Protein AF-A0A7C5M3U4-F1 (afdb_monomer)

pLDDT: mean 92.93, std 6.06, range [54.59, 97.94]

Foldseek 3Di:
DDWDWDWDFDPCCVVCVPDPPRDDTDTDTDDDLLLLLLVLQVVLQQLQQDDPVRRDQAPSLVSLQSNVVSCPDPSNVVNLDPVSLVVSLVVCVVPVVDPRGDSVLSAAPNGDNAHPPVCLVSNQVNVVVCCV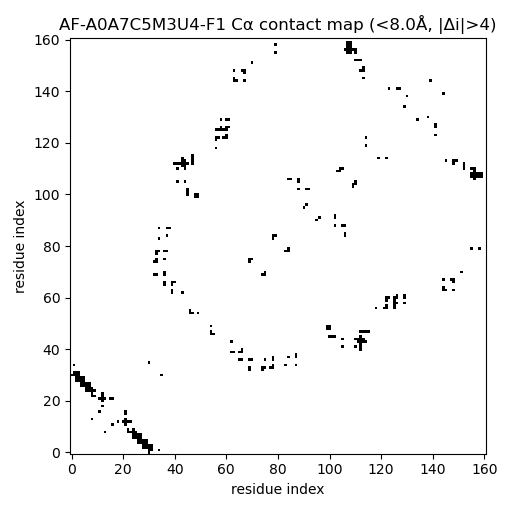PPDDDDDDHSVVSRVSSVVSSNVSNVSDD

Mean predicted aligned error: 4.57 Å

Secondary structure (DSSP, 8-state):
--EEEEEE--HHHHH-TTSTTPPPPEEEEEE-HHHHHHHHHHHHHHHHTS-GGG---TTTTHHHHHHHHHHTSTTHHHHT-HHHHHHHHHHHHHH---TT--GGGGSTT----SPPGGGHHHHHHHHHHHHHHH--S----HHHHHHHHHHHHHHHHTT--

Structure (mmCIF, N/CA/C/O backbone):
data_AF-A0A7C5M3U4-F1
#
_entry.id   AF-A0A7C5M3U4-F1
#
loop_
_atom_site.group_PDB
_atom_site.id
_atom_site.type_symbol
_atom_site.label_atom_id
_atom_site.label_alt_id
_atom_site.label_comp_id
_atom_site.label_asym_id
_atom_site.label_entity_id
_atom_site.label_seq_id
_atom_site.pdbx_PDB_ins_code
_atom_site.Cartn_x
_atom_site.Cartn_y
_atom_site.Cartn_z
_atom_site.occupancy
_atom_site.B_iso_or_equiv
_atom_site.auth_seq_id
_atom_site.auth_comp_id
_atom_site.auth_asym_id
_atom_site.auth_atom_id
_atom_site.pdbx_PDB_model_num
ATOM 1 N N . GLU A 1 1 ? 5.273 15.486 -4.323 1.00 66.06 1 GLU A N 1
ATOM 2 C CA . GLU A 1 1 ? 5.183 14.016 -4.207 1.00 66.06 1 GLU A CA 1
ATOM 3 C C . GLU A 1 1 ? 6.384 13.379 -4.905 1.00 66.06 1 GLU A C 1
ATOM 5 O O . GLU A 1 1 ? 6.731 13.852 -5.988 1.00 66.06 1 GLU A O 1
ATOM 10 N N . PRO A 1 2 ? 7.056 12.380 -4.303 1.00 83.38 2 PRO A N 1
ATOM 11 C CA . PRO A 1 2 ? 8.262 11.771 -4.864 1.00 83.38 2 PRO A CA 1
ATOM 12 C C . PRO A 1 2 ? 7.959 10.909 -6.098 1.00 83.38 2 PRO A C 1
ATOM 14 O O . PRO A 1 2 ? 7.088 10.037 -6.075 1.00 83.38 2 PRO A O 1
ATOM 17 N N . PHE A 1 3 ? 8.725 11.131 -7.165 1.00 91.25 3 PHE A N 1
ATOM 18 C CA . PHE A 1 3 ? 8.673 10.359 -8.403 1.00 91.25 3 PHE A CA 1
ATOM 19 C C . PHE A 1 3 ? 10.085 10.094 -8.931 1.00 91.25 3 PHE A C 1
ATOM 21 O O . PHE A 1 3 ? 11.019 10.854 -8.670 1.00 91.25 3 PHE A O 1
ATOM 28 N N . THR A 1 4 ? 10.224 9.041 -9.730 1.00 93.25 4 THR A N 1
ATOM 29 C CA . THR A 1 4 ? 11.470 8.677 -10.411 1.00 93.25 4 THR A CA 1
ATOM 30 C C . THR A 1 4 ? 11.183 8.512 -11.893 1.00 93.25 4 THR A C 1
ATOM 32 O O . THR A 1 4 ? 10.155 7.950 -12.277 1.00 93.25 4 THR A O 1
ATOM 35 N N . ARG A 1 5 ? 12.082 8.998 -12.755 1.00 94.81 5 ARG A N 1
ATOM 36 C CA . ARG A 1 5 ? 11.949 8.762 -14.195 1.00 94.81 5 ARG A CA 1
ATOM 37 C C . ARG A 1 5 ? 12.288 7.308 -14.501 1.00 94.81 5 ARG A C 1
ATOM 39 O O . ARG A 1 5 ? 13.393 6.862 -14.201 1.00 94.81 5 ARG A O 1
ATOM 46 N N . ARG A 1 6 ? 11.353 6.580 -15.108 1.00 93.81 6 ARG A N 1
ATOM 47 C CA . ARG A 1 6 ? 11.560 5.195 -15.539 1.00 93.81 6 ARG A CA 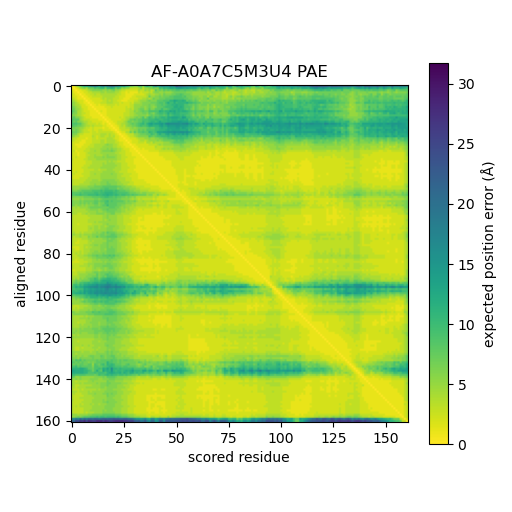1
ATOM 48 C C . ARG A 1 6 ? 11.462 5.104 -17.060 1.00 93.81 6 ARG A C 1
ATOM 50 O O . ARG A 1 6 ? 10.557 5.719 -17.629 1.00 93.81 6 ARG A O 1
ATOM 57 N N . PRO A 1 7 ? 12.387 4.390 -17.723 1.00 93.69 7 PRO A N 1
ATOM 58 C CA . PRO A 1 7 ? 12.239 4.089 -19.136 1.00 93.69 7 PRO A CA 1
ATOM 59 C C . PRO A 1 7 ? 11.046 3.150 -19.322 1.00 93.69 7 PRO A C 1
ATOM 61 O O . PRO A 1 7 ? 10.895 2.185 -18.577 1.00 93.69 7 PRO A O 1
ATOM 64 N N . VAL A 1 8 ? 10.211 3.444 -20.309 1.00 93.25 8 VAL A N 1
ATOM 65 C CA . VAL A 1 8 ? 9.104 2.591 -20.739 1.00 93.25 8 VAL A CA 1
ATOM 66 C C . VAL A 1 8 ? 9.242 2.352 -22.232 1.00 93.25 8 VAL A C 1
ATOM 68 O O . VAL A 1 8 ? 9.651 3.246 -22.976 1.00 93.25 8 VAL A O 1
ATOM 71 N N . ARG A 1 9 ? 8.920 1.131 -22.644 1.00 92.50 9 ARG A N 1
ATOM 72 C CA . ARG A 1 9 ? 8.858 0.680 -24.031 1.00 92.50 9 ARG A CA 1
ATOM 73 C C . ARG A 1 9 ? 7.571 -0.122 -24.212 1.00 92.50 9 ARG A C 1
ATOM 75 O O . ARG A 1 9 ? 7.031 -0.649 -23.239 1.00 92.50 9 ARG A O 1
ATOM 82 N N . SER A 1 10 ? 7.044 -0.182 -25.429 1.00 92.12 10 SER A N 1
ATOM 83 C CA . SER A 1 10 ? 5.942 -1.085 -25.731 1.00 92.12 10 SER A CA 1
ATOM 84 C C .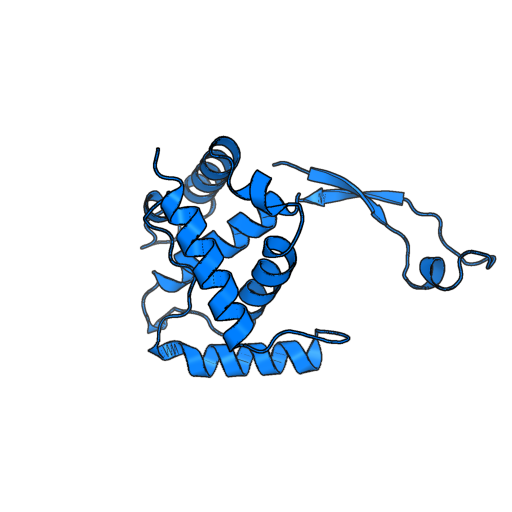 SER A 1 10 ? 6.374 -2.540 -25.544 1.00 92.12 10 SER A C 1
ATOM 86 O O . SER A 1 10 ? 7.526 -2.903 -25.779 1.00 92.12 10 SER A O 1
ATOM 88 N N . TRP A 1 11 ? 5.416 -3.392 -25.185 1.00 89.50 11 TRP A N 1
ATOM 89 C CA . TRP A 1 11 ? 5.660 -4.828 -25.067 1.00 89.50 11 TRP A CA 1
ATOM 90 C C . TRP A 1 11 ? 6.173 -5.439 -26.382 1.00 89.50 11 TRP A C 1
ATOM 92 O O . TRP A 1 11 ? 7.051 -6.295 -26.372 1.00 89.50 11 TRP A O 1
ATOM 102 N N . VAL A 1 12 ? 5.692 -4.942 -27.528 1.00 92.56 12 VAL A N 1
ATOM 103 C CA . VAL A 1 12 ? 6.159 -5.375 -28.854 1.00 92.56 12 VAL A CA 1
ATOM 104 C C . VAL A 1 12 ? 7.639 -5.034 -29.053 1.00 92.56 12 VAL A C 1
ATOM 106 O O . VAL A 1 12 ? 8.402 -5.893 -29.484 1.00 92.56 12 VAL A O 1
ATOM 109 N N . GLY A 1 13 ? 8.069 -3.823 -28.687 1.00 92.12 13 GLY A N 1
ATOM 110 C CA . GLY A 1 13 ? 9.473 -3.407 -28.768 1.00 92.12 13 GLY A CA 1
ATOM 111 C C . GLY A 1 13 ? 10.389 -4.050 -27.717 1.00 92.12 13 GLY A C 1
ATOM 112 O O . GLY A 1 13 ? 11.613 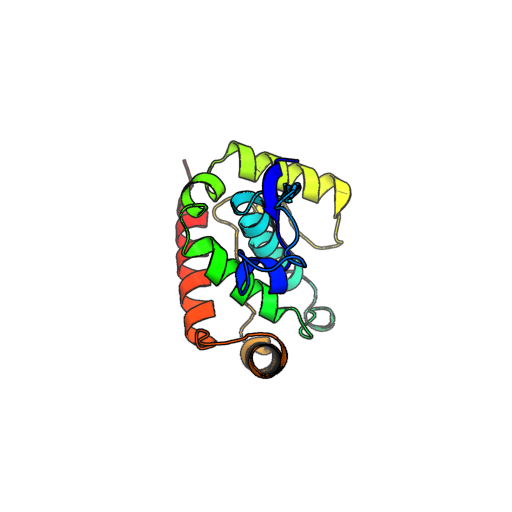-4.020 -27.867 1.00 92.12 13 GLY A O 1
ATOM 113 N N . GLU A 1 14 ? 9.836 -4.609 -26.637 1.00 90.31 14 GLU A N 1
ATOM 114 C CA . GLU A 1 14 ? 10.582 -5.442 -25.681 1.00 90.31 14 GLU A CA 1
ATOM 115 C C . GLU A 1 14 ? 10.811 -6.858 -26.219 1.00 90.31 14 GLU A C 1
ATOM 117 O O . GLU A 1 14 ? 11.914 -7.385 -26.090 1.00 90.31 14 GLU A O 1
ATOM 122 N N . VAL A 1 15 ? 9.791 -7.461 -26.838 1.00 93.69 15 VAL A N 1
ATOM 123 C CA . VAL A 1 15 ? 9.864 -8.828 -27.382 1.00 93.69 15 VAL A CA 1
ATOM 124 C C . VAL A 1 15 ? 10.652 -8.880 -28.695 1.00 93.69 15 VAL A C 1
ATOM 126 O O . VAL A 1 15 ? 11.369 -9.850 -28.936 1.00 93.69 15 VAL A O 1
ATOM 129 N N . PHE A 1 16 ? 10.562 -7.837 -29.526 1.00 93.25 16 PHE A N 1
ATOM 130 C CA . PHE A 1 16 ? 11.194 -7.767 -30.848 1.00 93.25 16 PHE A CA 1
ATOM 131 C C . PHE A 1 16 ? 12.131 -6.553 -30.974 1.00 93.25 16 PHE A C 1
ATOM 133 O O . PHE A 1 16 ? 11.868 -5.657 -31.773 1.00 93.25 16 PHE A O 1
ATOM 140 N N . PRO A 1 17 ? 13.222 -6.480 -30.190 1.00 91.56 17 PRO A N 1
ATOM 141 C CA . PRO A 1 17 ? 14.040 -5.269 -30.087 1.00 91.56 17 PRO A CA 1
ATOM 142 C C . PRO A 1 17 ? 14.811 -4.909 -31.366 1.00 91.56 17 PRO A C 1
ATOM 144 O O . PRO A 1 17 ? 15.162 -3.745 -31.540 1.00 91.56 17 PRO A O 1
ATOM 147 N N . GLU A 1 18 ? 15.062 -5.882 -32.245 1.00 93.38 18 GLU A N 1
ATOM 148 C CA . GLU A 1 18 ? 15.837 -5.710 -33.485 1.00 93.38 18 GLU A CA 1
ATOM 149 C C . GLU A 1 18 ? 14.965 -5.381 -34.709 1.00 93.38 18 GLU A C 1
ATOM 151 O O . GLU A 1 18 ? 15.479 -5.115 -35.795 1.00 93.38 18 GLU A O 1
ATOM 156 N N . GLU A 1 19 ? 13.640 -5.406 -34.560 1.00 93.75 19 GLU A N 1
ATOM 157 C CA . GLU A 1 19 ? 12.726 -5.195 -35.676 1.00 93.75 19 GLU A CA 1
ATOM 158 C C . GLU A 1 19 ? 12.551 -3.711 -36.002 1.00 93.75 19 GLU A C 1
ATOM 160 O O . GLU A 1 19 ? 12.548 -2.841 -35.132 1.00 93.75 19 GLU A O 1
ATOM 165 N N . SER A 1 20 ? 12.324 -3.404 -37.280 1.00 92.00 20 SER A N 1
ATOM 166 C CA . SER A 1 20 ? 12.189 -2.013 -37.750 1.00 92.00 20 SER A CA 1
ATOM 167 C C . SER A 1 20 ? 10.998 -1.252 -37.146 1.00 92.00 20 SER A C 1
ATOM 169 O O . SER A 1 20 ? 10.995 -0.021 -37.146 1.00 92.00 20 SER A O 1
ATOM 171 N N . PHE A 1 21 ? 9.999 -1.969 -36.620 1.00 89.75 21 PHE A N 1
ATOM 172 C CA . PHE A 1 21 ? 8.841 -1.405 -35.922 1.00 89.75 21 PHE A CA 1
ATOM 173 C C . PHE A 1 21 ? 9.047 -1.245 -34.407 1.00 89.75 21 PHE A C 1
ATOM 175 O O . PHE A 1 21 ? 8.143 -0.749 -33.732 1.00 89.75 21 PHE A O 1
ATOM 182 N N . ALA A 1 22 ? 10.186 -1.673 -33.855 1.00 92.19 22 ALA A N 1
ATOM 183 C CA . ALA A 1 22 ? 10.458 -1.578 -32.428 1.00 92.19 22 ALA A CA 1
ATOM 184 C C . ALA A 1 22 ? 10.550 -0.110 -31.990 1.00 92.19 22 ALA A C 1
ATOM 186 O O . ALA A 1 22 ? 11.338 0.685 -32.514 1.00 92.19 22 ALA A O 1
ATOM 187 N N . ASP A 1 23 ? 9.743 0.266 -31.003 1.00 91.00 23 ASP A N 1
ATOM 188 C CA . ASP A 1 23 ? 9.783 1.597 -30.422 1.00 91.00 23 ASP A CA 1
ATOM 189 C C . ASP A 1 23 ? 10.993 1.773 -29.494 1.00 91.00 23 ASP A C 1
ATOM 191 O O . ASP A 1 23 ? 11.484 0.847 -28.843 1.00 91.00 23 ASP A O 1
ATOM 195 N N . LYS A 1 24 ? 11.485 3.012 -29.416 1.00 89.44 24 LYS A N 1
ATOM 196 C CA . LYS A 1 24 ? 12.570 3.369 -28.500 1.00 89.44 24 LYS A CA 1
ATOM 197 C C . LYS A 1 24 ? 12.011 3.618 -27.108 1.00 89.44 24 LYS A C 1
ATOM 199 O O . LYS A 1 24 ? 10.990 4.281 -26.950 1.00 89.44 24 LYS A O 1
ATOM 204 N N . ALA A 1 25 ? 12.750 3.164 -26.098 1.00 91.94 25 ALA A N 1
ATOM 205 C CA . ALA A 1 25 ? 12.408 3.470 -24.719 1.00 91.94 25 ALA A CA 1
ATOM 206 C C . ALA A 1 25 ? 12.433 4.989 -24.482 1.00 91.94 25 ALA A C 1
ATOM 208 O O . ALA A 1 25 ? 13.381 5.672 -24.880 1.00 91.94 25 ALA A O 1
ATOM 209 N N . PHE A 1 26 ? 11.423 5.507 -23.791 1.00 93.94 26 PHE A N 1
ATOM 210 C CA . PHE A 1 26 ? 11.366 6.902 -23.362 1.00 93.94 26 PHE A CA 1
ATOM 211 C C . PHE A 1 26 ? 11.067 6.983 -21.868 1.00 93.94 26 PHE A C 1
ATOM 213 O O . PHE A 1 26 ? 10.434 6.105 -21.287 1.00 93.94 26 PHE A O 1
ATOM 220 N N . ALA A 1 27 ? 11.573 8.027 -21.214 1.00 95.88 27 ALA A N 1
ATOM 221 C CA . ALA A 1 27 ? 11.483 8.144 -19.767 1.00 95.88 27 ALA A CA 1
ATOM 222 C C . ALA A 1 27 ? 10.213 8.891 -19.344 1.00 95.88 27 ALA A C 1
ATOM 224 O O . ALA A 1 27 ? 10.064 10.073 -19.667 1.00 95.88 27 ALA A O 1
ATOM 225 N N . ILE A 1 28 ? 9.360 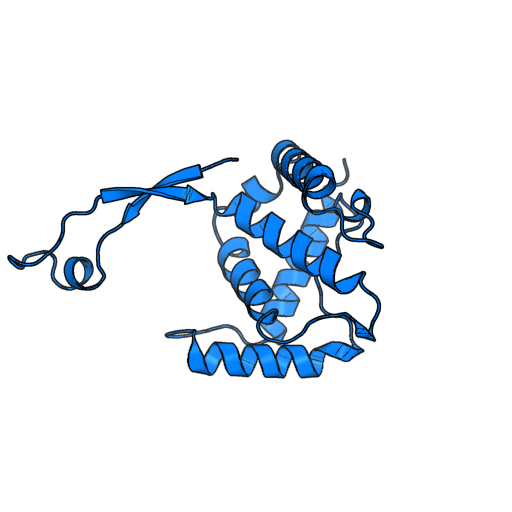8.257 -18.540 1.00 94.88 28 ILE A N 1
ATOM 226 C CA . ILE A 1 28 ? 8.176 8.886 -17.933 1.00 94.88 28 ILE A CA 1
ATOM 227 C C . ILE A 1 28 ? 8.358 9.051 -16.418 1.00 94.88 28 ILE A C 1
ATOM 229 O O . ILE A 1 28 ? 9.073 8.257 -15.800 1.00 94.88 28 ILE A O 1
ATOM 233 N N . PRO A 1 29 ? 7.765 10.085 -15.795 1.00 94.75 29 PRO A N 1
ATOM 234 C CA . PRO A 1 29 ? 7.726 10.182 -14.342 1.00 94.75 29 PRO A CA 1
ATOM 235 C C . PRO A 1 29 ? 6.783 9.113 -13.772 1.00 94.75 29 PRO A C 1
ATOM 237 O O . PRO A 1 29 ? 5.602 9.082 -14.112 1.00 94.75 29 PRO A O 1
ATOM 240 N N . CYS A 1 30 ? 7.299 8.264 -12.886 1.00 93.25 30 CYS A N 1
ATOM 241 C CA . CYS A 1 30 ? 6.518 7.266 -12.161 1.00 93.25 30 CYS A CA 1
ATOM 242 C C . CYS A 1 30 ? 6.529 7.584 -10.670 1.00 93.25 30 CYS A C 1
ATOM 244 O O . CYS A 1 30 ? 7.591 7.864 -10.110 1.00 93.25 30 CYS A O 1
ATOM 246 N N . VAL A 1 31 ? 5.364 7.499 -10.024 1.00 93.56 31 VAL A N 1
ATOM 247 C CA . VAL A 1 31 ? 5.275 7.565 -8.560 1.00 93.56 31 VAL A CA 1
ATOM 248 C C . VAL A 1 31 ? 6.152 6.470 -7.964 1.00 93.56 31 VAL A C 1
ATOM 250 O O . VAL A 1 31 ? 6.188 5.339 -8.455 1.00 93.56 31 VAL A O 1
ATOM 253 N N . ASN A 1 32 ? 6.888 6.827 -6.919 1.00 95.19 32 ASN A N 1
ATOM 254 C CA . ASN A 1 32 ? 7.821 5.910 -6.295 1.00 95.19 32 ASN A CA 1
ATOM 255 C C . ASN A 1 32 ? 7.103 4.716 -5.616 1.00 95.19 32 ASN A C 1
ATOM 257 O O . ASN A 1 32 ? 6.071 4.918 -4.959 1.00 95.19 32 ASN A O 1
ATOM 261 N N . PRO A 1 33 ? 7.631 3.477 -5.722 1.00 96.62 33 PRO A N 1
ATOM 262 C CA . PRO A 1 33 ? 6.986 2.299 -5.139 1.00 96.62 33 PRO A CA 1
ATOM 263 C C . PRO A 1 33 ? 6.839 2.373 -3.616 1.00 96.62 33 PRO A C 1
ATOM 265 O O . PRO A 1 33 ? 5.789 2.002 -3.099 1.00 96.62 33 PRO A O 1
ATOM 268 N N . GLU A 1 34 ? 7.830 2.916 -2.902 1.00 96.81 34 GLU A N 1
ATOM 269 C CA . GLU A 1 34 ? 7.788 3.058 -1.441 1.00 96.81 34 GLU A CA 1
ATOM 270 C C . GLU A 1 34 ? 6.587 3.887 -0.964 1.00 96.81 34 GLU A C 1
ATOM 272 O O . GLU A 1 34 ? 5.914 3.536 0.004 1.00 96.81 34 GLU A O 1
ATOM 277 N N . ARG A 1 35 ? 6.253 4.947 -1.706 1.00 96.06 35 ARG A N 1
ATOM 278 C CA . ARG A 1 35 ? 5.073 5.770 -1.447 1.00 96.06 35 ARG A CA 1
ATOM 279 C C . ARG A 1 35 ? 3.797 5.005 -1.770 1.00 96.06 35 ARG A C 1
ATOM 281 O O . ARG A 1 35 ? 2.857 5.027 -0.982 1.00 96.06 35 ARG A O 1
ATOM 288 N N . THR A 1 36 ? 3.779 4.324 -2.915 1.00 96.75 36 THR A N 1
ATOM 289 C CA . THR A 1 36 ? 2.621 3.530 -3.347 1.00 96.75 36 THR A CA 1
ATOM 290 C C . THR A 1 36 ? 2.263 2.478 -2.296 1.00 96.75 36 THR A C 1
ATOM 292 O O . THR A 1 36 ? 1.089 2.323 -1.976 1.00 96.75 36 THR A O 1
ATOM 295 N N . LEU A 1 37 ? 3.259 1.804 -1.707 1.00 97.88 37 LEU A N 1
ATOM 296 C CA . LEU A 1 37 ? 3.062 0.830 -0.631 1.00 97.88 37 LEU A CA 1
ATOM 297 C C . LEU A 1 37 ? 2.330 1.442 0.572 1.00 97.88 37 LEU A C 1
ATOM 299 O O . LEU A 1 37 ? 1.280 0.933 0.966 1.00 97.88 37 LEU A O 1
ATOM 303 N N . LEU A 1 38 ? 2.844 2.553 1.112 1.00 97.62 38 LEU A N 1
ATOM 304 C CA . LEU A 1 38 ? 2.207 3.261 2.228 1.00 97.62 38 LEU A CA 1
ATOM 305 C C . LEU A 1 38 ? 0.793 3.724 1.871 1.00 97.62 38 LEU A C 1
ATOM 307 O O . LEU A 1 38 ? -0.136 3.562 2.656 1.00 97.62 38 LEU A O 1
ATOM 311 N N . GLU A 1 39 ? 0.593 4.240 0.659 1.00 96.56 39 GLU A N 1
ATOM 312 C CA . GLU A 1 39 ? -0.726 4.672 0.215 1.00 96.56 39 GLU A CA 1
ATOM 313 C C . GLU A 1 39 ? -1.744 3.526 0.159 1.00 96.56 39 GLU A C 1
ATOM 315 O O . GLU A 1 39 ? -2.918 3.755 0.460 1.00 96.56 39 GLU A O 1
ATOM 320 N N . LYS A 1 40 ? -1.326 2.307 -0.207 1.00 97.94 40 LYS A N 1
ATOM 321 C CA . LYS A 1 40 ? -2.205 1.129 -0.169 1.00 97.94 40 LYS A CA 1
ATOM 322 C C . LYS A 1 40 ? -2.508 0.692 1.257 1.00 97.94 40 LYS A C 1
ATOM 324 O O . LYS A 1 40 ? -3.673 0.442 1.552 1.00 97.94 40 LYS A O 1
ATOM 329 N N . LEU A 1 41 ? -1.499 0.646 2.128 1.00 97.94 41 LEU A N 1
ATOM 330 C CA . LEU A 1 41 ? -1.680 0.306 3.543 1.00 97.94 41 LEU A CA 1
ATOM 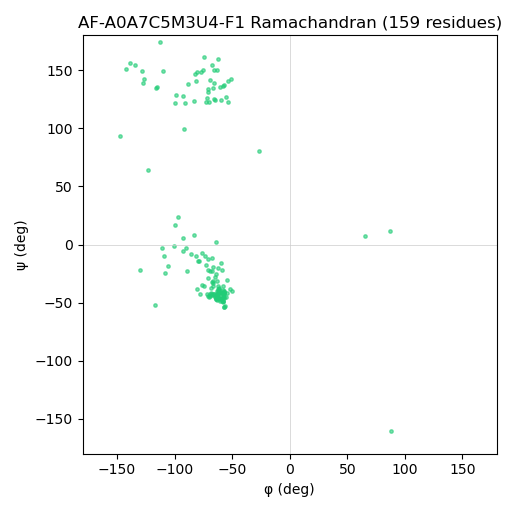331 C C . LEU A 1 41 ? -2.669 1.269 4.215 1.00 97.94 41 LEU A C 1
ATOM 333 O O . LEU A 1 41 ? -3.649 0.834 4.816 1.00 97.94 41 LEU A O 1
ATOM 337 N N . PHE A 1 42 ? -2.468 2.575 4.040 1.00 97.31 42 PHE A N 1
ATOM 338 C CA . PHE A 1 42 ? -3.338 3.594 4.624 1.00 97.31 42 PHE A CA 1
ATOM 339 C C . PHE A 1 42 ? -4.743 3.547 4.036 1.00 97.31 42 PHE A C 1
ATOM 341 O O . PHE A 1 42 ? -5.708 3.571 4.786 1.00 97.31 42 PHE A O 1
ATOM 348 N N . LEU A 1 43 ? -4.880 3.383 2.716 1.00 96.31 43 LEU A N 1
ATOM 349 C CA . LEU A 1 43 ? -6.193 3.256 2.078 1.00 96.31 43 LEU A CA 1
ATOM 350 C C . LEU A 1 43 ? -7.008 2.094 2.660 1.00 96.31 43 LEU A C 1
ATOM 352 O O . LEU A 1 43 ? -8.206 2.252 2.881 1.00 96.31 43 LEU A O 1
ATOM 356 N N . LEU A 1 44 ? -6.382 0.940 2.902 1.00 97.19 44 LEU A N 1
ATOM 357 C CA . LEU A 1 44 ? -7.069 -0.215 3.484 1.00 97.19 44 LEU A CA 1
ATOM 358 C C . LEU A 1 44 ? -7.447 0.026 4.945 1.00 97.19 44 LEU A C 1
ATOM 360 O O . LEU A 1 44 ? -8.582 -0.244 5.326 1.00 97.19 44 LEU A O 1
ATOM 364 N N . HIS A 1 45 ? -6.536 0.585 5.740 1.00 96.94 45 HIS A N 1
ATOM 365 C CA . HIS A 1 45 ? -6.829 0.936 7.127 1.00 96.94 45 HIS A CA 1
ATOM 366 C C . HIS A 1 45 ? -8.008 1.910 7.237 1.00 96.94 45 HIS A C 1
ATOM 368 O O . HIS A 1 45 ? -8.961 1.659 7.972 1.00 96.94 45 HIS A O 1
ATOM 374 N N . GLU A 1 46 ? -7.981 2.983 6.446 1.00 95.00 46 GLU A N 1
ATOM 375 C CA . GLU A 1 46 ? -9.060 3.968 6.357 1.00 95.00 46 GLU A CA 1
ATOM 376 C C . GLU A 1 46 ? -10.386 3.309 5.940 1.00 95.00 46 GLU A C 1
ATOM 378 O O . GLU A 1 46 ? -11.434 3.601 6.513 1.00 95.00 46 GLU A O 1
ATOM 383 N N . GLU A 1 47 ? -10.357 2.398 4.960 1.00 94.75 47 GLU A N 1
ATOM 384 C CA . GLU A 1 47 ? -11.550 1.688 4.493 1.00 94.75 47 GLU A CA 1
ATOM 385 C C . GLU A 1 47 ? -12.176 0.824 5.597 1.00 94.75 47 GLU A C 1
ATOM 387 O O . GLU A 1 47 ? -13.400 0.806 5.727 1.00 94.75 47 GLU A O 1
ATOM 392 N N . PHE A 1 48 ? -11.362 0.154 6.416 1.00 94.56 48 PHE A N 1
ATOM 393 C CA . PHE A 1 48 ? -11.840 -0.736 7.478 1.00 94.56 48 PHE A CA 1
ATOM 394 C C . PHE A 1 48 ? -12.267 -0.026 8.764 1.00 94.56 48 PHE A C 1
ATOM 396 O O . PHE A 1 48 ? -12.922 -0.645 9.601 1.00 94.56 48 PHE A O 1
ATOM 403 N N . GLN A 1 49 ? -11.987 1.272 8.898 1.00 92.38 49 GLN A N 1
ATOM 404 C CA . GLN A 1 49 ? -12.588 2.112 9.940 1.00 92.38 49 GLN A CA 1
ATOM 405 C C . GLN A 1 49 ? -14.019 2.564 9.599 1.00 92.38 49 GLN A C 1
ATOM 407 O O . GLN A 1 49 ? -14.747 3.059 10.463 1.00 92.38 49 GLN A O 1
ATOM 412 N N . ARG A 1 50 ? -14.455 2.417 8.341 1.00 91.06 50 ARG A N 1
ATOM 413 C CA . ARG A 1 50 ? -15.797 2.843 7.924 1.00 91.06 50 ARG A CA 1
ATOM 414 C C . ARG A 1 50 ? -16.870 1.968 8.594 1.00 91.06 50 ARG A C 1
ATOM 416 O O . ARG A 1 50 ? -16.615 0.806 8.912 1.00 91.06 50 ARG A O 1
ATOM 423 N N . PRO A 1 51 ? -18.104 2.483 8.772 1.00 90.69 51 PRO A N 1
ATOM 424 C CA . PRO A 1 51 ? -19.228 1.670 9.236 1.00 90.69 51 PRO A CA 1
ATOM 425 C C . PRO A 1 51 ? -19.380 0.393 8.402 1.00 90.69 51 PRO A C 1
ATOM 427 O O . PRO A 1 51 ? -19.186 0.439 7.188 1.00 90.69 51 PRO A O 1
ATOM 430 N N . LYS A 1 52 ? -19.737 -0.731 9.040 1.00 89.25 52 LYS A N 1
ATOM 431 C CA . LYS A 1 52 ? -19.755 -2.070 8.412 1.00 89.25 52 LYS A CA 1
ATOM 432 C C . LYS A 1 52 ? -20.546 -2.121 7.100 1.00 89.25 52 LYS A C 1
ATOM 434 O O . LYS A 1 52 ? -20.117 -2.761 6.151 1.00 89.25 52 LYS A O 1
ATOM 439 N N . ASP A 1 53 ? -21.666 -1.407 7.032 1.00 89.00 53 ASP A N 1
ATOM 440 C CA . ASP A 1 53 ? -22.544 -1.291 5.861 1.00 89.00 53 ASP A CA 1
ATOM 441 C C . ASP A 1 53 ? -21.947 -0.461 4.708 1.00 89.00 53 ASP A C 1
ATOM 443 O O . ASP A 1 53 ? -22.468 -0.472 3.595 1.00 89.00 53 ASP A O 1
ATOM 447 N N . LYS A 1 54 ? -20.854 0.266 4.963 1.00 90.44 54 LYS A N 1
ATOM 448 C CA . LYS A 1 54 ? -20.189 1.154 4.002 1.00 90.44 54 LYS A CA 1
ATOM 449 C C . LYS A 1 54 ? -18.847 0.631 3.514 1.00 90.44 54 LYS A C 1
ATOM 451 O O . LYS A 1 54 ? -18.309 1.230 2.576 1.00 90.44 54 LYS A O 1
ATOM 456 N N . ILE A 1 55 ? -18.307 -0.425 4.123 1.00 92.25 55 ILE A N 1
ATOM 457 C CA . ILE A 1 55 ? -17.042 -1.024 3.697 1.00 92.25 55 ILE A CA 1
ATOM 458 C C . ILE A 1 55 ? -17.230 -1.622 2.301 1.00 92.25 55 ILE A C 1
ATOM 460 O O . ILE A 1 55 ? -18.130 -2.421 2.046 1.00 92.25 55 ILE A O 1
ATOM 464 N N . ARG A 1 56 ? -16.378 -1.203 1.372 1.00 93.25 56 ARG A N 1
ATOM 465 C CA . ARG A 1 56 ? -16.365 -1.690 -0.005 1.00 93.25 56 ARG A CA 1
ATOM 466 C C . ARG A 1 56 ? -15.594 -3.008 -0.071 1.00 93.25 56 ARG A C 1
ATOM 468 O O . ARG A 1 56 ? -14.608 -3.203 0.633 1.00 93.25 56 ARG A O 1
ATOM 475 N N . VAL A 1 57 ? -16.023 -3.894 -0.965 1.00 93.31 57 VAL A N 1
ATOM 476 C CA . VAL A 1 57 ? -15.317 -5.154 -1.262 1.00 93.31 57 VAL A CA 1
ATOM 477 C C . VAL A 1 57 ? -14.841 -5.165 -2.708 1.00 93.31 57 VAL A C 1
ATOM 479 O O . VAL A 1 57 ? -13.662 -5.378 -2.974 1.00 93.31 57 VAL A O 1
ATOM 482 N N . ALA A 1 58 ? -15.754 -4.888 -3.642 1.00 92.88 58 ALA A N 1
ATOM 483 C CA . ALA A 1 58 ? -15.500 -5.037 -5.068 1.00 92.88 58 ALA A CA 1
ATOM 484 C C . ALA A 1 58 ? -14.236 -4.285 -5.520 1.00 92.88 58 ALA A C 1
ATOM 486 O O . ALA A 1 58 ? -14.143 -3.060 -5.403 1.00 92.88 58 ALA A O 1
ATOM 487 N N . ARG A 1 59 ? -13.302 -5.038 -6.108 1.00 92.12 59 ARG A N 1
ATOM 488 C CA . ARG A 1 59 ? -12.020 -4.597 -6.672 1.00 92.12 59 ARG A CA 1
ATOM 489 C C . ARG A 1 59 ? -11.014 -4.050 -5.657 1.00 92.12 59 ARG A C 1
ATOM 491 O O . ARG A 1 59 ? -9.990 -3.530 -6.102 1.00 92.12 59 ARG A O 1
ATOM 498 N N . LEU A 1 60 ? -11.262 -4.138 -4.347 1.00 95.38 60 LEU A N 1
ATOM 499 C CA . LEU A 1 60 ? -10.325 -3.643 -3.330 1.00 95.38 60 LEU A CA 1
ATOM 500 C C . LEU A 1 60 ? -9.295 -4.685 -2.890 1.00 95.38 60 LEU A C 1
ATOM 502 O O . LEU A 1 60 ? -8.196 -4.295 -2.489 1.00 95.38 60 LEU A O 1
ATOM 506 N N . SER A 1 61 ? -9.569 -5.983 -3.063 1.00 95.56 61 SER A N 1
ATOM 507 C CA . SER A 1 61 ? -8.585 -7.037 -2.757 1.00 95.56 61 SER A CA 1
ATOM 508 C C . SER A 1 61 ? -7.287 -6.893 -3.562 1.00 95.56 61 SER A C 1
ATOM 510 O O . SER A 1 61 ? -6.224 -7.323 -3.116 1.00 95.56 61 SER A O 1
ATOM 512 N N . ARG A 1 62 ? -7.331 -6.193 -4.706 1.00 94.81 62 ARG A N 1
ATOM 513 C CA . ARG A 1 62 ? -6.151 -5.851 -5.514 1.00 94.81 62 ARG A CA 1
ATOM 514 C C . ARG A 1 62 ? -5.063 -5.123 -4.746 1.00 94.81 62 ARG A C 1
ATOM 516 O O . ARG A 1 62 ? -3.892 -5.263 -5.075 1.00 94.81 62 ARG A O 1
ATOM 523 N N . HIS A 1 63 ? -5.440 -4.345 -3.736 1.00 97.12 63 HIS A N 1
ATOM 524 C CA . HIS A 1 63 ? -4.475 -3.597 -2.947 1.00 97.12 63 HIS A CA 1
ATOM 525 C C . HIS A 1 63 ? -3.647 -4.516 -2.052 1.00 97.12 63 HIS A C 1
ATOM 527 O O . HIS A 1 63 ? -2.479 -4.219 -1.841 1.00 97.12 63 HIS A O 1
ATOM 533 N N . LEU A 1 64 ? -4.189 -5.663 -1.622 1.00 96.88 64 LEU A N 1
ATOM 534 C CA . LEU A 1 64 ? -3.401 -6.692 -0.937 1.00 96.88 64 LEU A CA 1
ATOM 535 C C . LEU A 1 64 ? -2.320 -7.259 -1.869 1.00 96.88 64 LEU A C 1
ATOM 537 O O . LEU A 1 64 ? -1.179 -7.433 -1.453 1.00 96.88 64 LEU A O 1
ATOM 541 N N . TYR A 1 65 ? -2.646 -7.475 -3.147 1.00 95.50 65 TYR A N 1
ATOM 542 C CA . TYR A 1 65 ? -1.665 -7.905 -4.147 1.00 95.50 65 TYR A CA 1
ATOM 543 C C . TYR A 1 65 ? -0.617 -6.825 -4.455 1.00 95.50 65 TYR A C 1
ATOM 545 O O . TYR A 1 65 ? 0.572 -7.134 -4.528 1.00 95.50 65 TYR A O 1
ATOM 553 N N . ASP A 1 66 ? -1.034 -5.560 -4.594 1.00 95.25 66 ASP A N 1
ATOM 554 C CA . ASP A 1 66 ? -0.115 -4.426 -4.770 1.00 95.25 66 ASP A CA 1
ATOM 555 C C . ASP A 1 66 ? 0.878 -4.344 -3.588 1.00 95.25 66 ASP A C 1
ATOM 557 O O . ASP A 1 66 ? 2.087 -4.219 -3.796 1.00 95.25 66 ASP A O 1
ATOM 561 N N . ILE A 1 67 ? 0.377 -4.472 -2.350 1.00 97.75 67 ILE A N 1
ATOM 562 C CA . ILE A 1 67 ? 1.193 -4.497 -1.125 1.00 97.75 67 ILE A CA 1
ATOM 563 C C . ILE A 1 67 ? 2.143 -5.690 -1.134 1.00 97.75 67 ILE A C 1
ATOM 565 O O . ILE A 1 67 ? 3.321 -5.515 -0.844 1.00 97.75 67 ILE A O 1
ATOM 569 N N . TRP A 1 68 ? 1.672 -6.878 -1.510 1.00 95.69 68 TRP A N 1
ATOM 570 C CA . TRP A 1 68 ? 2.518 -8.065 -1.603 1.00 95.69 68 TRP A CA 1
ATOM 571 C C . TRP A 1 68 ? 3.664 -7.898 -2.598 1.00 95.69 68 TRP A C 1
ATOM 573 O O . TRP A 1 68 ? 4.817 -8.156 -2.253 1.00 95.69 68 TRP A O 1
ATOM 583 N N . ARG A 1 69 ? 3.383 -7.376 -3.799 1.00 93.88 69 ARG A N 1
ATOM 584 C CA . ARG A 1 69 ? 4.415 -7.131 -4.818 1.00 93.88 69 ARG A CA 1
ATOM 585 C C . ARG A 1 69 ? 5.472 -6.137 -4.348 1.00 93.88 69 ARG A C 1
ATOM 587 O O . ARG A 1 69 ? 6.657 -6.381 -4.554 1.00 93.88 69 ARG A O 1
ATOM 594 N N . ILE A 1 70 ? 5.060 -5.009 -3.767 1.00 96.31 70 ILE A N 1
ATOM 595 C CA . ILE A 1 70 ? 6.001 -3.944 -3.385 1.00 96.31 70 ILE A CA 1
ATOM 596 C C . ILE A 1 70 ? 6.689 -4.272 -2.054 1.00 96.31 70 ILE A C 1
ATOM 598 O O . ILE A 1 70 ? 7.886 -4.041 -1.904 1.00 96.31 70 ILE A O 1
ATOM 602 N N . GLY A 1 71 ? 5.971 -4.852 -1.097 1.00 94.81 71 GLY A N 1
ATOM 603 C CA . GLY A 1 71 ? 6.511 -5.238 0.203 1.00 94.81 71 GLY A CA 1
ATOM 604 C C . GLY A 1 71 ? 7.568 -6.340 0.124 1.00 94.81 71 GLY A C 1
ATOM 605 O O . GLY A 1 71 ? 8.480 -6.362 0.942 1.00 94.81 71 GLY A O 1
ATOM 606 N N . ALA A 1 72 ? 7.509 -7.202 -0.893 1.00 91.56 72 ALA A N 1
ATOM 607 C CA . ALA A 1 72 ? 8.537 -8.210 -1.163 1.00 91.56 72 ALA A CA 1
ATOM 608 C C . ALA A 1 72 ? 9.751 -7.676 -1.958 1.00 91.56 72 ALA A C 1
ATOM 610 O O . ALA A 1 72 ? 10.590 -8.460 -2.398 1.00 91.56 72 ALA A O 1
ATOM 611 N N . SER A 1 73 ? 9.848 -6.363 -2.184 1.00 94.44 73 SER A N 1
ATOM 612 C CA . SER A 1 73 ? 10.885 -5.751 -3.024 1.00 94.44 73 SER A CA 1
ATOM 613 C C . SER A 1 73 ? 11.878 -4.891 -2.233 1.00 94.44 73 SER A C 1
ATOM 615 O O . SER A 1 73 ? 11.692 -4.598 -1.052 1.00 94.44 73 SER A O 1
ATOM 617 N N . GLU A 1 74 ? 12.914 -4.413 -2.923 1.00 96.00 74 GLU A N 1
ATOM 618 C CA . GLU A 1 74 ? 13.934 -3.495 -2.393 1.00 96.00 74 GLU A CA 1
ATOM 619 C C . GLU A 1 74 ? 13.381 -2.150 -1.881 1.00 96.00 74 GLU A C 1
ATOM 621 O O . GLU A 1 74 ? 14.073 -1.442 -1.155 1.00 96.00 74 GLU A O 1
ATOM 626 N N . TYR A 1 75 ? 12.145 -1.780 -2.240 1.00 96.19 75 TYR A N 1
ATOM 627 C CA . TYR A 1 75 ? 11.557 -0.486 -1.875 1.00 96.19 75 TYR A CA 1
ATOM 628 C C . TYR A 1 75 ? 11.026 -0.443 -0.434 1.00 96.19 75 TYR A C 1
ATOM 630 O O . TYR A 1 75 ? 10.762 0.642 0.088 1.00 96.19 75 TYR A O 1
ATOM 638 N N . LEU A 1 76 ? 10.877 -1.599 0.227 1.00 96.25 76 LEU A N 1
ATOM 639 C CA . LEU A 1 76 ? 10.287 -1.686 1.564 1.00 96.25 76 LEU A CA 1
ATOM 640 C C . LEU A 1 76 ? 11.028 -0.857 2.634 1.00 96.25 76 LEU A C 1
ATOM 642 O O . LEU A 1 76 ? 10.351 -0.117 3.345 1.00 96.25 76 LEU A O 1
ATOM 646 N N . PRO A 1 77 ? 12.370 -0.915 2.778 1.00 96.44 77 PRO A N 1
ATOM 647 C CA . PRO A 1 77 ? 13.062 -0.164 3.828 1.00 96.44 77 PRO A CA 1
ATOM 648 C C . PRO A 1 77 ? 12.793 1.340 3.751 1.00 96.44 77 PRO A C 1
ATOM 650 O O . PRO A 1 77 ? 12.515 1.972 4.766 1.00 96.44 77 PRO A O 1
ATOM 653 N N . LYS A 1 78 ? 12.778 1.892 2.533 1.00 95.81 78 LYS A N 1
ATOM 654 C CA . LYS A 1 78 ? 12.504 3.311 2.300 1.00 95.81 78 LYS A CA 1
ATOM 655 C C . LYS A 1 78 ? 11.057 3.690 2.625 1.00 95.81 78 LYS A C 1
ATOM 657 O O . LYS A 1 78 ? 10.798 4.797 3.086 1.00 95.81 78 LYS A O 1
ATOM 662 N N . ALA A 1 79 ? 10.109 2.771 2.429 1.00 96.25 79 ALA A N 1
ATOM 663 C CA . ALA A 1 79 ? 8.716 2.983 2.822 1.00 96.25 79 ALA A CA 1
ATOM 664 C C . ALA A 1 79 ? 8.561 3.140 4.342 1.00 96.25 79 ALA A C 1
ATOM 666 O O . ALA A 1 79 ? 7.611 3.761 4.798 1.00 96.25 79 ALA A O 1
ATOM 667 N N . PHE A 1 80 ? 9.478 2.588 5.137 1.00 96.00 80 PHE A N 1
ATOM 668 C CA . PHE A 1 80 ? 9.414 2.645 6.599 1.00 96.00 80 PHE A CA 1
ATOM 669 C C . PHE A 1 80 ? 10.176 3.844 7.187 1.00 96.00 80 PHE A C 1
ATOM 671 O O . PHE A 1 80 ? 10.269 3.999 8.405 1.00 96.00 80 PHE A O 1
ATOM 678 N N . GLU A 1 81 ? 10.691 4.737 6.341 1.00 95.81 81 GLU A N 1
ATOM 679 C CA . GLU A 1 81 ? 11.315 5.978 6.786 1.00 95.81 81 GLU A CA 1
ATOM 680 C C . GLU A 1 81 ? 10.266 6.970 7.309 1.00 95.81 81 GLU A C 1
ATOM 682 O O . GLU A 1 81 ? 9.322 7.361 6.616 1.00 95.81 81 GLU A O 1
ATOM 687 N N . ARG A 1 82 ? 10.471 7.448 8.540 1.00 94.12 82 ARG A N 1
ATOM 688 C CA . ARG A 1 82 ? 9.553 8.376 9.219 1.00 94.12 82 ARG A CA 1
ATOM 689 C C . ARG A 1 82 ? 9.215 9.653 8.446 1.00 94.12 82 ARG A C 1
ATOM 691 O O . ARG A 1 82 ? 8.043 10.026 8.470 1.00 94.12 82 ARG A O 1
ATOM 698 N N . PRO A 1 83 ? 10.165 10.332 7.769 1.00 94.94 83 PRO A N 1
ATOM 699 C CA . PRO A 1 83 ? 9.838 11.531 7.004 1.00 94.94 83 PRO A CA 1
ATOM 700 C C . PRO A 1 83 ? 8.793 11.266 5.915 1.00 94.94 83 PRO A C 1
ATOM 702 O O . PRO A 1 83 ? 7.851 12.044 5.775 1.00 94.94 83 PRO A O 1
ATOM 705 N N . LEU A 1 84 ? 8.915 10.142 5.198 1.00 95.44 84 LEU A N 1
ATOM 706 C CA . LEU A 1 84 ? 7.979 9.765 4.140 1.00 95.44 84 LEU A CA 1
ATOM 707 C C . LEU A 1 84 ? 6.593 9.433 4.708 1.00 95.44 84 LEU A C 1
ATOM 709 O O . LEU A 1 84 ? 5.583 9.887 4.170 1.00 95.44 84 LEU A O 1
ATOM 713 N N . ILE A 1 85 ? 6.546 8.681 5.812 1.00 96.31 85 ILE A N 1
ATOM 714 C CA . ILE A 1 85 ? 5.303 8.358 6.527 1.00 96.31 85 ILE A CA 1
ATOM 715 C C . ILE A 1 85 ? 4.569 9.642 6.931 1.00 96.31 85 ILE A C 1
ATOM 717 O O . ILE A 1 85 ? 3.400 9.823 6.584 1.00 96.31 85 ILE A O 1
ATOM 721 N N . ALA A 1 86 ? 5.265 10.552 7.618 1.00 95.56 86 ALA A N 1
ATOM 722 C CA . ALA A 1 86 ? 4.685 11.799 8.106 1.00 95.56 86 ALA A CA 1
ATOM 723 C C . ALA A 1 86 ? 4.188 12.697 6.960 1.00 95.56 86 ALA A C 1
ATOM 725 O O . ALA A 1 86 ? 3.092 13.250 7.053 1.00 95.56 86 ALA A O 1
ATOM 726 N N . GLU A 1 87 ? 4.948 12.804 5.863 1.00 95.38 87 GLU A N 1
ATOM 727 C CA . GLU A 1 87 ? 4.540 13.564 4.673 1.00 95.38 87 GLU A CA 1
ATOM 728 C C . GLU A 1 87 ? 3.231 13.018 4.079 1.00 95.38 87 GLU A C 1
ATOM 730 O O . GLU A 1 87 ? 2.311 13.785 3.782 1.00 95.38 87 GLU A O 1
ATOM 735 N N . ILE A 1 88 ? 3.125 11.695 3.917 1.00 95.06 88 ILE A N 1
ATOM 736 C CA . ILE A 1 88 ? 1.950 11.063 3.304 1.00 95.06 88 ILE A CA 1
ATOM 737 C C . ILE A 1 88 ? 0.722 11.194 4.208 1.00 95.06 88 ILE A C 1
ATOM 739 O O . ILE A 1 88 ? -0.361 11.497 3.702 1.00 95.06 88 ILE A O 1
ATOM 743 N N . ILE A 1 89 ? 0.869 11.001 5.523 1.00 94.88 89 ILE A N 1
ATOM 744 C CA . ILE A 1 89 ? -0.247 11.152 6.468 1.00 94.88 89 ILE A CA 1
ATOM 745 C C . ILE A 1 89 ? -0.743 12.602 6.479 1.00 94.88 89 ILE A C 1
ATOM 747 O O . ILE A 1 89 ? -1.941 12.824 6.314 1.00 94.88 89 ILE A O 1
ATOM 751 N N . ALA A 1 90 ? 0.158 13.589 6.554 1.00 93.31 90 ALA A N 1
ATOM 752 C CA . ALA A 1 90 ? -0.215 15.006 6.525 1.00 93.31 90 ALA A CA 1
ATOM 753 C C . ALA A 1 90 ? -0.938 15.396 5.222 1.00 93.31 90 ALA A C 1
ATOM 755 O O . ALA A 1 90 ? -1.916 16.148 5.235 1.00 93.31 90 ALA A O 1
ATOM 756 N N . HIS A 1 91 ? -0.489 14.862 4.081 1.00 92.44 91 HIS A N 1
ATOM 757 C CA . HIS A 1 91 ? -1.181 15.055 2.808 1.00 92.44 91 HIS A CA 1
ATOM 758 C C . HIS A 1 91 ? -2.594 14.444 2.836 1.00 92.44 91 HIS A C 1
ATOM 760 O O . HIS A 1 91 ? -3.561 15.082 2.419 1.00 92.44 91 HIS A O 1
ATOM 766 N N . ARG A 1 92 ? -2.738 13.221 3.354 1.00 91.56 92 ARG A N 1
ATOM 767 C CA . ARG A 1 92 ? -4.031 12.523 3.439 1.00 91.56 92 ARG A CA 1
ATOM 768 C C . ARG A 1 92 ? -5.017 13.214 4.366 1.00 91.56 92 ARG A C 1
ATOM 770 O O . ARG A 1 92 ? -6.159 13.402 3.966 1.00 91.56 92 ARG A O 1
ATOM 777 N N . GLU A 1 93 ? -4.584 13.634 5.546 1.00 89.69 93 GLU A N 1
ATOM 778 C CA . GLU A 1 93 ? -5.432 14.360 6.494 1.00 89.69 93 GLU A CA 1
ATOM 779 C C . GLU A 1 93 ? -5.999 15.640 5.857 1.00 89.69 93 GLU A C 1
ATOM 781 O O . GLU A 1 93 ? -7.186 15.947 5.982 1.00 89.69 93 GLU A O 1
ATOM 786 N N . ARG A 1 94 ? -5.172 16.345 5.075 1.00 88.44 94 ARG A N 1
ATOM 787 C CA . ARG A 1 94 ? -5.574 17.573 4.385 1.00 88.44 94 ARG A CA 1
ATOM 788 C C . ARG A 1 94 ? -6.527 17.342 3.210 1.00 88.44 94 ARG A C 1
ATOM 790 O O . ARG A 1 94 ? -7.448 18.137 3.028 1.00 88.44 94 ARG A O 1
ATOM 797 N N . PHE A 1 95 ? -6.285 16.326 2.379 1.00 85.12 95 PHE A N 1
ATOM 798 C CA . PHE A 1 95 ? -6.969 16.181 1.084 1.00 85.12 95 PHE A CA 1
ATOM 799 C C . PHE A 1 95 ? -8.000 15.052 1.022 1.00 85.12 95 PHE A C 1
ATOM 801 O O . PHE A 1 95 ? -8.938 15.141 0.232 1.00 85.12 95 PHE A O 1
ATOM 808 N N . ASN A 1 96 ? -7.871 14.022 1.858 1.00 77.88 96 ASN A N 1
ATOM 809 C CA . ASN A 1 96 ? -8.743 12.851 1.819 1.00 77.88 96 ASN A CA 1
ATOM 810 C C . ASN A 1 96 ? -9.839 12.872 2.886 1.00 77.88 96 ASN A C 1
ATOM 812 O O . ASN A 1 96 ? -10.619 11.935 2.871 1.00 77.88 96 ASN A O 1
ATOM 816 N N . ASN A 1 97 ? -9.911 13.892 3.756 1.00 74.25 97 ASN A N 1
ATOM 817 C CA . ASN A 1 97 ? -10.751 13.992 4.965 1.00 74.25 97 ASN A CA 1
ATOM 818 C C . ASN A 1 97 ? -12.065 13.169 4.945 1.00 74.25 97 ASN A C 1
ATOM 820 O O . ASN A 1 97 ? -13.163 13.676 4.680 1.00 74.25 97 ASN A O 1
ATOM 824 N N . LEU A 1 98 ? -11.934 11.871 5.227 1.00 80.88 98 LEU A N 1
ATOM 825 C CA . LEU A 1 98 ? -13.011 10.898 5.246 1.00 80.88 98 LEU A CA 1
ATOM 826 C C . LEU A 1 98 ? -13.691 11.002 6.609 1.00 80.88 98 LEU A C 1
ATOM 828 O O . LEU A 1 98 ? -13.064 10.837 7.653 1.00 80.88 98 LEU A O 1
ATOM 832 N N . LYS A 1 99 ? -15.005 11.250 6.617 1.00 79.25 99 LYS A N 1
ATOM 833 C CA . LYS A 1 99 ? -15.764 11.313 7.872 1.00 79.25 99 LYS A CA 1
ATOM 834 C C . LYS A 1 99 ? -15.660 9.987 8.630 1.00 79.25 99 LYS A C 1
ATOM 836 O O . LYS A 1 99 ? -16.078 8.956 8.106 1.00 79.25 99 LYS A O 1
ATOM 841 N N . GLY A 1 100 ? -15.199 10.059 9.877 1.00 77.56 100 GLY A N 1
ATOM 842 C CA . GLY A 1 100 ? -15.087 8.905 10.773 1.00 77.56 100 GLY A CA 1
ATOM 843 C C . GLY A 1 100 ? -13.776 8.130 10.657 1.00 77.56 100 GLY A C 1
ATOM 844 O O . GLY A 1 100 ? -13.705 7.038 11.204 1.00 77.56 100 GLY A O 1
ATOM 845 N N . VAL A 1 101 ? -12.774 8.674 9.959 1.00 86.44 101 VAL A N 1
ATOM 846 C CA . VAL A 1 101 ? -11.419 8.117 9.908 1.00 86.44 101 VAL A CA 1
ATOM 847 C C . VAL A 1 101 ? -10.510 8.870 10.878 1.00 86.44 101 VAL A C 1
ATOM 849 O O . VAL A 1 101 ? -10.435 10.097 10.844 1.00 86.44 101 VAL A O 1
ATOM 852 N N . ASP A 1 102 ? -9.807 8.125 11.723 1.00 89.62 102 ASP A N 1
ATOM 853 C CA . ASP A 1 102 ? -8.749 8.617 12.599 1.00 89.62 102 ASP A CA 1
ATOM 854 C C . ASP A 1 102 ? -7.390 8.493 11.894 1.00 89.62 102 ASP A C 1
ATOM 856 O O . ASP A 1 102 ? -6.780 7.421 11.856 1.00 89.62 102 ASP A O 1
ATOM 860 N N . TYR A 1 103 ? -6.915 9.605 11.325 1.00 89.88 103 TYR A N 1
ATOM 861 C CA . TYR A 1 103 ? -5.613 9.678 10.654 1.00 89.88 103 TYR A CA 1
ATOM 862 C C . TYR A 1 103 ? -4.432 9.513 11.622 1.00 89.88 103 TYR A C 1
ATOM 864 O O . TYR A 1 103 ? -3.341 9.148 11.184 1.00 89.88 103 TYR A O 1
ATOM 872 N N . GLY A 1 104 ? -4.637 9.714 12.930 1.00 91.44 104 GLY A N 1
ATOM 873 C CA . GLY A 1 104 ? -3.619 9.466 13.949 1.00 91.44 104 GLY A CA 1
ATOM 874 C C . GLY A 1 104 ? -3.221 7.990 14.024 1.00 91.44 104 GLY A C 1
ATOM 875 O O . GLY A 1 104 ? -2.052 7.686 14.249 1.00 91.44 104 GLY A O 1
ATOM 876 N N . GLN A 1 105 ? -4.152 7.074 13.735 1.00 94.25 105 GLN A N 1
ATOM 877 C CA . GLN A 1 105 ? -3.893 5.626 13.711 1.00 94.25 105 GLN A CA 1
ATOM 878 C C . GLN A 1 105 ? -3.076 5.168 12.499 1.00 94.25 105 GLN A C 1
ATOM 880 O O . GLN A 1 105 ? -2.596 4.037 12.477 1.00 94.25 105 GLN A O 1
ATOM 885 N N . LEU A 1 106 ? -2.855 6.037 11.505 1.00 95.31 106 LEU A N 1
ATOM 886 C CA . LEU A 1 106 ? -1.925 5.737 10.417 1.00 95.31 106 LEU A CA 1
ATOM 887 C C . LEU A 1 106 ? -0.467 5.753 10.888 1.00 95.31 106 LEU A C 1
ATOM 889 O O . LEU A 1 106 ? 0.385 5.131 10.249 1.00 95.31 106 LEU A O 1
ATOM 893 N N . PHE A 1 107 ? -0.160 6.436 11.995 1.00 96.06 107 PHE A N 1
ATOM 894 C CA . PHE A 1 107 ? 1.154 6.349 12.622 1.00 96.06 107 PHE A CA 1
ATOM 895 C C . PHE A 1 107 ? 1.304 5.034 13.409 1.00 96.06 107 PHE A C 1
ATOM 897 O O . PHE A 1 107 ? 0.329 4.529 13.975 1.00 96.06 107 PHE A O 1
ATOM 904 N N . PRO A 1 108 ? 2.525 4.477 13.504 1.00 95.62 108 PRO A N 1
ATOM 905 C CA . PRO A 1 108 ? 2.813 3.389 14.436 1.00 95.62 108 PRO A CA 1
ATOM 906 C C . PRO A 1 108 ? 2.399 3.762 15.875 1.00 95.62 108 PRO A C 1
ATOM 908 O O . PRO A 1 108 ? 2.633 4.904 16.280 1.00 95.62 108 PRO A O 1
ATOM 911 N N . PRO A 1 109 ? 1.835 2.840 16.679 1.00 95.56 109 PRO A N 1
ATOM 912 C CA . PRO A 1 109 ? 1.561 1.427 16.397 1.00 95.56 109 PRO A CA 1
ATOM 913 C C . PRO A 1 109 ? 0.107 1.145 15.946 1.00 95.56 109 PRO A C 1
ATOM 915 O O . PRO A 1 109 ? -0.396 0.045 16.163 1.00 95.56 109 PRO A O 1
ATOM 918 N N . GLY A 1 110 ? -0.607 2.130 15.390 1.00 94.81 110 GLY A N 1
ATOM 919 C CA . GLY A 1 110 ? -2.058 2.053 15.166 1.00 94.81 110 GLY A CA 1
ATOM 920 C C . GLY A 1 110 ? -2.509 1.378 13.866 1.00 94.81 110 GLY A C 1
ATOM 921 O O . GLY A 1 110 ? -3.707 1.146 13.689 1.00 94.81 110 GLY A O 1
ATOM 922 N N . LEU A 1 111 ? -1.591 1.056 12.951 1.00 97.19 111 LEU A N 1
ATOM 923 C CA . LEU A 1 111 ? -1.957 0.630 11.605 1.00 97.19 111 LEU A CA 1
ATOM 924 C C . LEU A 1 111 ? -2.585 -0.771 11.619 1.00 97.19 111 LEU A C 1
ATOM 926 O O . LEU A 1 111 ? -2.047 -1.711 12.198 1.00 97.19 111 LEU A O 1
ATOM 930 N N . ASN A 1 112 ? -3.701 -0.923 10.911 1.00 96.88 112 ASN A N 1
ATOM 931 C CA . ASN A 1 112 ? -4.374 -2.201 10.681 1.00 96.88 112 ASN A CA 1
ATOM 932 C C . ASN A 1 112 ? -5.057 -2.210 9.298 1.00 96.88 112 ASN A C 1
ATOM 934 O O . ASN A 1 112 ? -6.184 -1.726 9.182 1.00 96.88 112 ASN A O 1
ATOM 938 N N . PRO A 1 113 ? -4.386 -2.709 8.248 1.00 97.19 113 PRO A N 1
ATOM 939 C CA . PRO A 1 113 ? -4.885 -2.746 6.879 1.00 97.19 113 PRO A CA 1
ATOM 940 C C . PRO A 1 113 ? -5.455 -4.124 6.502 1.00 97.19 113 PRO A C 1
ATOM 942 O O . PRO A 1 113 ? -5.573 -4.427 5.315 1.00 97.19 113 PRO A O 1
ATOM 945 N N . LEU A 1 114 ? -5.751 -4.989 7.480 1.00 97.44 114 LEU A N 1
ATOM 946 C CA . LEU A 1 114 ? -6.304 -6.320 7.236 1.00 97.44 114 LEU A CA 1
ATOM 947 C C . LEU A 1 114 ? -7.839 -6.269 7.174 1.00 97.44 114 LEU A C 1
ATOM 949 O O . LEU A 1 114 ? -8.455 -5.609 8.016 1.00 97.44 114 LEU A O 1
ATOM 953 N N . PRO A 1 115 ? -8.477 -6.987 6.226 1.00 96.31 115 PRO A N 1
ATOM 954 C CA . PRO A 1 115 ? -9.930 -7.065 6.176 1.00 96.31 115 PRO A CA 1
ATOM 955 C C . PRO A 1 115 ? -10.495 -7.627 7.486 1.00 96.31 115 PRO A C 1
ATOM 957 O O . PRO A 1 115 ? -9.976 -8.620 8.004 1.00 96.31 115 PRO A O 1
ATOM 960 N N . PRO A 1 116 ? -11.574 -7.045 8.031 1.00 95.75 116 PRO A N 1
ATOM 961 C CA . PRO A 1 116 ? -12.186 -7.558 9.246 1.00 95.75 116 PRO A CA 1
ATOM 962 C C . PRO A 1 116 ? -12.785 -8.949 8.996 1.00 95.75 116 PRO A C 1
ATOM 964 O O . PRO A 1 116 ? -13.267 -9.234 7.902 1.00 95.75 116 PRO A O 1
ATOM 967 N N . ALA A 1 117 ? -12.830 -9.792 10.033 1.00 95.38 117 ALA A N 1
ATOM 968 C CA . ALA A 1 117 ? -13.197 -11.211 9.916 1.00 95.38 117 ALA A CA 1
ATOM 969 C C . ALA A 1 117 ? -14.499 -11.476 9.135 1.00 95.38 117 ALA A C 1
ATOM 971 O O . ALA A 1 117 ? -14.563 -12.390 8.320 1.00 95.38 117 ALA A O 1
ATOM 972 N N . HIS A 1 118 ? -15.519 -10.635 9.332 1.00 94.56 118 HIS A N 1
ATOM 973 C CA . HIS A 1 118 ? -16.814 -10.749 8.654 1.00 94.56 118 HIS A CA 1
ATOM 974 C C . HIS A 1 118 ? -16.777 -10.488 7.135 1.00 94.56 118 HIS A C 1
ATOM 976 O O . HIS A 1 118 ? -17.772 -10.746 6.470 1.00 94.56 118 HIS A O 1
ATOM 982 N N . LEU A 1 119 ? -15.670 -9.968 6.594 1.00 95.88 119 LEU A N 1
ATOM 983 C CA . LEU A 1 119 ? -15.481 -9.690 5.166 1.00 95.88 119 LEU A CA 1
ATOM 984 C C . LEU A 1 119 ? -14.448 -10.608 4.502 1.00 95.88 119 LEU A C 1
ATOM 986 O O . LEU A 1 119 ? -14.253 -10.501 3.292 1.00 95.88 119 LEU A O 1
ATOM 990 N N . LEU A 1 120 ? -13.785 -11.497 5.251 1.00 96.31 120 LEU A N 1
ATOM 991 C CA . LEU A 1 120 ? -12.698 -12.326 4.716 1.00 96.31 120 LEU A CA 1
ATOM 992 C C . LEU A 1 120 ? -13.147 -13.183 3.529 1.00 96.31 120 LEU A C 1
ATOM 994 O O . LEU A 1 120 ? -12.471 -13.196 2.503 1.00 96.31 120 LEU A O 1
ATOM 998 N N . GLU A 1 121 ? -14.306 -13.837 3.630 1.00 97.38 121 GLU A N 1
ATOM 999 C CA . GLU A 1 121 ? -14.839 -14.663 2.540 1.00 97.38 121 GLU A CA 1
ATOM 1000 C C . GLU A 1 121 ? -15.114 -13.846 1.272 1.00 97.38 121 GLU A C 1
ATOM 1002 O O . GLU A 1 121 ? -14.826 -14.287 0.158 1.00 97.38 121 GLU A O 1
ATOM 1007 N N . ASP A 1 122 ? -15.662 -12.642 1.422 1.00 97.00 122 ASP A N 1
ATOM 1008 C CA . ASP A 1 122 ? -16.012 -11.801 0.281 1.00 97.00 122 ASP A CA 1
ATOM 1009 C C . ASP A 1 122 ? -14.769 -11.177 -0.362 1.00 97.00 122 ASP A C 1
ATOM 1011 O O . ASP A 1 122 ? -14.678 -11.105 -1.589 1.00 97.00 122 ASP A O 1
ATOM 1015 N N . TRP A 1 123 ? -13.760 -10.822 0.437 1.00 97.62 123 TRP A N 1
ATOM 1016 C CA . TRP A 1 123 ? -12.453 -10.393 -0.064 1.00 97.62 123 TRP A CA 1
ATOM 1017 C C . TRP A 1 123 ? -11.695 -11.523 -0.764 1.00 97.62 123 TRP A C 1
ATOM 1019 O O . TRP A 1 123 ? -11.046 -11.276 -1.781 1.00 97.62 123 TRP A O 1
ATOM 1029 N N . GLN A 1 124 ? -11.821 -12.764 -0.288 1.00 97.75 124 GLN A N 1
ATOM 1030 C CA . GLN A 1 124 ? -11.248 -13.931 -0.956 1.00 97.75 124 GLN A CA 1
ATOM 1031 C C . GLN A 1 124 ? -11.912 -14.180 -2.320 1.00 97.75 124 GLN A C 1
ATOM 1033 O O . GLN A 1 124 ? -11.221 -14.444 -3.309 1.00 97.75 124 GLN A O 1
ATOM 1038 N N . LYS A 1 125 ? -13.246 -14.054 -2.411 1.00 97.38 125 LYS A N 1
ATOM 1039 C CA . LYS A 1 125 ? -13.987 -14.144 -3.685 1.00 97.38 125 LYS A CA 1
ATOM 1040 C C . LYS A 1 125 ? -13.590 -13.024 -4.654 1.00 97.38 125 LYS A C 1
ATOM 1042 O O . LYS A 1 125 ? -13.393 -13.289 -5.845 1.00 97.38 125 LYS A O 1
ATOM 1047 N N . ASP A 1 126 ? -13.439 -11.795 -4.156 1.00 96.62 126 ASP A N 1
ATOM 1048 C CA . ASP A 1 126 ? -12.966 -10.654 -4.950 1.00 96.62 126 ASP A CA 1
ATOM 104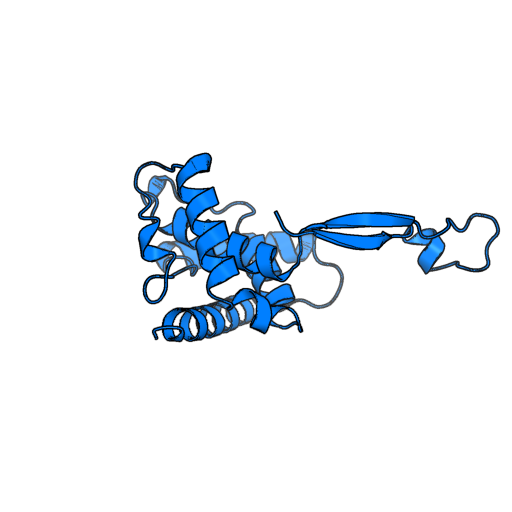9 C C . ASP A 1 126 ? -11.549 -10.908 -5.485 1.00 96.62 126 ASP A C 1
ATOM 1051 O O . ASP A 1 126 ? -11.307 -10.776 -6.688 1.00 96.62 126 ASP A O 1
ATOM 1055 N N . TYR A 1 127 ? -10.641 -11.391 -4.628 1.00 96.50 127 TYR A N 1
ATOM 1056 C CA . TYR A 1 127 ? -9.270 -11.713 -5.023 1.00 96.50 127 TYR A CA 1
ATOM 1057 C C . TYR A 1 127 ? -9.223 -12.820 -6.073 1.00 96.50 127 TYR A C 1
ATOM 1059 O O . TYR A 1 127 ? -8.514 -12.694 -7.071 1.00 96.50 127 TYR A O 1
ATOM 1067 N N . LYS A 1 128 ? -10.019 -13.882 -5.902 1.00 95.50 128 LYS A N 1
ATOM 1068 C CA . LYS A 1 128 ? -10.131 -14.967 -6.885 1.00 95.50 128 LYS A CA 1
ATOM 1069 C C . LYS A 1 128 ? -10.563 -14.438 -8.253 1.00 95.50 128 LYS A C 1
ATOM 1071 O O . LYS A 1 128 ? -9.952 -14.784 -9.262 1.00 95.50 128 LYS A O 1
ATOM 1076 N N . THR A 1 129 ? -11.569 -13.566 -8.279 1.00 94.38 129 THR A N 1
ATOM 1077 C CA . THR A 1 129 ? -12.057 -12.935 -9.514 1.00 94.38 129 THR A CA 1
ATOM 1078 C C . THR A 1 129 ? -10.974 -12.074 -10.159 1.00 94.38 129 THR A C 1
ATOM 1080 O O . THR A 1 129 ? -10.772 -12.122 -11.372 1.00 94.38 129 THR A O 1
ATOM 1083 N N . MET A 1 130 ? -10.243 -11.297 -9.361 1.00 92.44 130 MET A N 1
ATOM 1084 C CA . MET A 1 130 ? -9.138 -10.486 -9.859 1.00 92.44 130 MET A CA 1
ATOM 1085 C C . MET A 1 130 ? -8.003 -11.351 -10.419 1.00 92.44 130 MET A C 1
ATOM 1087 O O . MET A 1 130 ? -7.532 -11.086 -11.523 1.00 92.44 130 MET A O 1
ATOM 1091 N N . ARG A 1 131 ? -7.583 -12.393 -9.694 1.00 92.12 131 ARG A N 1
ATOM 1092 C CA . ARG A 1 131 ? -6.524 -13.321 -10.111 1.00 92.12 131 ARG A CA 1
ATOM 1093 C C . ARG A 1 131 ? -6.833 -13.947 -11.466 1.00 92.12 131 ARG A C 1
ATOM 1095 O O . ARG A 1 131 ? -5.970 -13.952 -12.330 1.00 92.12 131 ARG A O 1
ATOM 1102 N N . GLN A 1 132 ? -8.071 -14.396 -11.668 1.00 89.81 132 GLN A N 1
ATOM 1103 C CA . GLN A 1 132 ? -8.508 -15.026 -12.917 1.00 89.81 132 GLN A CA 1
ATOM 1104 C C . GLN A 1 132 ? -8.519 -14.075 -14.121 1.00 89.81 132 GLN A C 1
ATOM 1106 O O . GLN A 1 132 ? -8.276 -14.515 -15.239 1.00 89.81 132 GLN A O 1
ATOM 1111 N N . ASN A 1 133 ? -8.819 -12.791 -13.907 1.00 88.38 133 ASN A N 1
ATOM 1112 C CA . ASN A 1 133 ? -9.068 -11.847 -15.002 1.00 88.38 133 ASN A CA 1
ATOM 1113 C C . ASN A 1 133 ? -7.930 -10.848 -15.249 1.00 88.38 133 ASN A C 1
ATOM 1115 O O . ASN A 1 133 ? -7.914 -10.200 -16.293 1.00 88.38 133 ASN A O 1
ATOM 1119 N N . MET A 1 134 ? -7.031 -10.645 -14.282 1.00 84.88 134 MET A N 1
ATOM 1120 C CA . MET A 1 134 ? -6.074 -9.531 -14.308 1.00 84.88 134 MET A CA 1
ATOM 1121 C C . MET A 1 134 ? -4.619 -9.930 -14.069 1.00 84.88 134 MET A C 1
ATOM 1123 O O . MET A 1 134 ? -3.737 -9.156 -14.439 1.00 84.88 134 MET A O 1
ATOM 1127 N N . ILE A 1 135 ? -4.342 -11.075 -13.436 1.00 83.88 135 ILE A N 1
ATOM 1128 C CA . ILE A 1 135 ? -2.963 -11.493 -13.164 1.00 83.88 135 ILE A CA 1
ATOM 1129 C C . ILE A 1 135 ? -2.531 -12.510 -14.216 1.00 83.88 135 ILE A C 1
ATOM 1131 O O . ILE A 1 135 ? -3.142 -13.562 -14.371 1.00 83.88 135 ILE A O 1
ATOM 1135 N N . TYR A 1 136 ? -1.456 -12.182 -14.930 1.00 77.06 136 TYR A N 1
ATOM 1136 C CA . TYR A 1 136 ? -0.791 -13.102 -15.841 1.00 77.06 136 TYR A CA 1
ATOM 1137 C C . TYR A 1 136 ? 0.344 -13.824 -15.105 1.00 77.06 136 TYR A C 1
ATOM 1139 O O . TYR A 1 136 ? 1.199 -13.170 -14.507 1.00 77.06 136 TYR A O 1
ATOM 1147 N N . GLY A 1 137 ? 0.364 -15.157 -15.169 1.00 81.88 137 GLY A N 1
ATOM 1148 C CA . GLY A 1 137 ? 1.373 -15.992 -14.510 1.00 81.88 137 GLY A CA 1
ATOM 1149 C C . GLY A 1 137 ? 1.026 -16.377 -13.069 1.00 81.88 137 GLY A C 1
ATOM 1150 O O . GLY A 1 137 ? -0.136 -16.360 -12.664 1.00 81.88 137 GLY A O 1
ATOM 1151 N N . GLU A 1 138 ? 2.044 -16.777 -12.306 1.00 82.25 138 GLU A N 1
ATOM 1152 C CA . GLU A 1 138 ? 1.874 -17.203 -10.917 1.00 82.25 138 GLU A CA 1
ATOM 1153 C C . GLU A 1 138 ? 1.510 -16.031 -10.001 1.00 82.25 138 GLU A C 1
ATOM 1155 O O . GLU A 1 138 ? 2.022 -14.915 -10.120 1.00 82.25 138 GLU A O 1
ATOM 1160 N N . SER A 1 139 ? 0.625 -16.304 -9.047 1.00 88.50 139 SER A N 1
ATOM 1161 C CA . SER A 1 139 ? 0.224 -15.354 -8.018 1.00 88.50 139 SER A CA 1
ATOM 1162 C C . SER A 1 139 ? 0.036 -16.084 -6.689 1.00 88.50 139 SER A C 1
ATOM 1164 O O . SER A 1 139 ? -0.345 -17.259 -6.709 1.00 88.50 139 SER A O 1
ATOM 1166 N N . PRO A 1 140 ? 0.255 -15.402 -5.554 1.00 93.50 140 PRO A N 1
ATOM 1167 C CA . PRO A 1 140 ? 0.071 -15.992 -4.231 1.00 93.50 140 PRO A CA 1
ATOM 1168 C C . PRO A 1 140 ? -1.383 -16.417 -3.996 1.00 93.50 140 PRO A C 1
ATOM 1170 O O . PRO A 1 140 ? -2.307 -15.921 -4.650 1.00 93.50 140 PRO A O 1
ATOM 1173 N N . GLU A 1 141 ? -1.595 -17.317 -3.038 1.00 95.88 141 GLU A N 1
ATOM 1174 C CA . GLU A 1 141 ? -2.936 -17.572 -2.520 1.00 95.88 141 GLU A CA 1
ATOM 1175 C C . GLU A 1 141 ? -3.388 -16.418 -1.612 1.00 95.88 141 GLU A C 1
ATOM 1177 O O . GLU A 1 141 ? -2.583 -15.621 -1.125 1.00 95.88 141 GLU A O 1
ATOM 1182 N N . PHE A 1 142 ? -4.698 -16.305 -1.381 1.00 96.62 142 PHE A N 1
ATOM 1183 C CA . PHE A 1 142 ? -5.251 -15.214 -0.569 1.00 96.62 142 PHE A CA 1
ATOM 1184 C C . PHE A 1 142 ? -4.650 -15.178 0.845 1.00 96.62 142 PHE A C 1
ATOM 1186 O O . PHE A 1 142 ? -4.290 -14.111 1.336 1.00 96.62 142 PHE A O 1
ATOM 1193 N N . ASP A 1 143 ? -4.455 -16.342 1.461 1.00 96.75 143 ASP A N 1
ATOM 1194 C CA . ASP A 1 143 ? -3.875 -16.44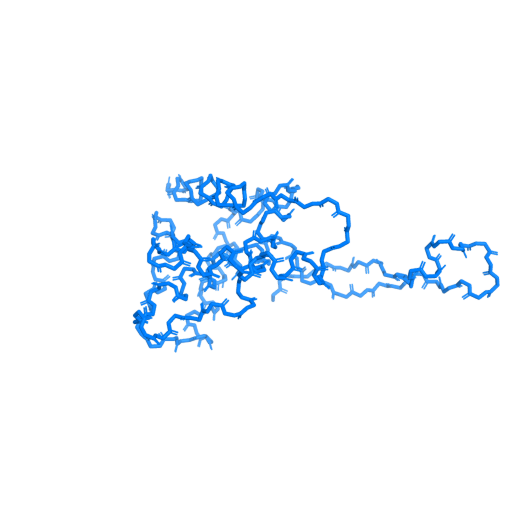2 2.802 1.00 96.75 143 ASP A CA 1
ATOM 1195 C C . ASP A 1 143 ? -2.403 -15.999 2.833 1.00 96.75 143 ASP A C 1
ATOM 1197 O O . ASP A 1 143 ? -1.953 -15.428 3.823 1.00 96.75 143 ASP A O 1
ATOM 1201 N N . ASP A 1 144 ? -1.651 -16.198 1.745 1.00 96.25 144 ASP A N 1
ATOM 1202 C CA . ASP A 1 144 ? -0.272 -15.709 1.630 1.00 96.25 144 ASP A CA 1
ATOM 1203 C C . ASP A 1 144 ? -0.216 -14.182 1.553 1.00 96.25 144 ASP A C 1
ATOM 1205 O O . ASP A 1 144 ? 0.673 -13.565 2.145 1.00 96.25 144 ASP A O 1
ATOM 1209 N N . LEU A 1 145 ? -1.185 -13.565 0.865 1.00 96.25 145 LEU A N 1
ATOM 1210 C CA . LEU A 1 145 ? -1.327 -12.110 0.861 1.00 96.25 145 LEU A CA 1
ATOM 1211 C C . LEU A 1 145 ? -1.574 -11.587 2.274 1.00 96.25 145 LEU A C 1
ATOM 1213 O O . LEU A 1 145 ? -0.897 -10.653 2.700 1.00 96.25 145 LEU A O 1
ATOM 1217 N N . LEU A 1 146 ? -2.512 -12.197 3.004 1.00 97.69 146 LEU A N 1
ATOM 1218 C CA . LEU A 1 146 ? -2.837 -11.783 4.367 1.00 97.69 146 LEU A CA 1
ATOM 1219 C C . LEU A 1 146 ? -1.643 -11.948 5.309 1.00 97.69 146 LEU A C 1
ATOM 1221 O O . LEU A 1 146 ? -1.317 -11.002 6.020 1.00 97.69 146 LEU A O 1
ATOM 1225 N N . ARG A 1 147 ? -0.942 -13.088 5.255 1.00 97.69 147 ARG A N 1
ATOM 1226 C CA . ARG A 1 147 ? 0.259 -13.339 6.071 1.00 97.69 147 ARG A CA 1
ATOM 1227 C C . ARG A 1 147 ? 1.349 -12.297 5.846 1.00 97.69 147 ARG A C 1
ATOM 1229 O O . ARG A 1 147 ? 1.954 -11.822 6.805 1.00 97.69 147 ARG A O 1
ATOM 1236 N N . LEU A 1 148 ? 1.610 -11.931 4.590 1.00 96.50 148 LEU A N 1
ATOM 1237 C CA . LEU A 1 148 ? 2.610 -10.909 4.292 1.00 96.50 148 LEU A CA 1
ATOM 1238 C C . LEU A 1 148 ? 2.146 -9.519 4.746 1.00 96.50 148 LEU A C 1
ATOM 1240 O O . LEU A 1 148 ? 2.933 -8.779 5.328 1.00 96.50 148 LEU A O 1
ATOM 1244 N N . VAL A 1 149 ? 0.880 -9.156 4.521 1.00 97.50 149 VAL A N 1
ATOM 1245 C CA . VAL A 1 149 ? 0.334 -7.870 4.989 1.00 97.50 149 VAL A CA 1
ATOM 1246 C C . VAL A 1 149 ? 0.381 -7.783 6.518 1.00 97.50 149 VAL A C 1
ATOM 1248 O O . VAL A 1 149 ? 0.715 -6.728 7.054 1.00 97.50 149 VAL A O 1
ATOM 1251 N N . GLU A 1 150 ? 0.112 -8.882 7.220 1.00 97.62 150 GLU A N 1
ATOM 1252 C CA . GLU A 1 150 ? 0.227 -8.988 8.675 1.00 97.62 150 GLU A CA 1
ATOM 1253 C C . GLU A 1 150 ? 1.675 -8.786 9.155 1.00 97.62 150 GLU A C 1
ATOM 1255 O O . GLU A 1 150 ? 1.905 -7.958 10.038 1.00 97.62 150 GLU A O 1
ATOM 1260 N N . ASP A 1 151 ? 2.663 -9.452 8.538 1.00 97.56 151 ASP A N 1
ATOM 1261 C CA . ASP A 1 151 ? 4.089 -9.243 8.846 1.00 97.56 151 ASP A CA 1
ATOM 1262 C C . ASP A 1 151 ? 4.514 -7.783 8.642 1.00 97.56 151 ASP A C 1
ATOM 1264 O O . ASP A 1 151 ? 5.122 -7.177 9.528 1.00 97.56 151 ASP A O 1
ATOM 1268 N N . LEU A 1 152 ? 4.158 -7.196 7.496 1.00 97.44 152 LEU A N 1
ATOM 1269 C CA . LEU A 1 152 ? 4.479 -5.802 7.197 1.00 97.44 152 LEU A CA 1
ATOM 1270 C C . LEU A 1 152 ? 3.829 -4.846 8.195 1.00 97.44 152 LEU A C 1
ATOM 1272 O O . LEU A 1 152 ? 4.477 -3.901 8.637 1.00 97.44 152 LEU A O 1
ATOM 1276 N N . THR A 1 153 ? 2.574 -5.098 8.566 1.00 97.06 153 THR A N 1
ATOM 1277 C CA . THR A 1 153 ? 1.839 -4.278 9.536 1.00 97.06 153 THR A CA 1
ATOM 1278 C C . THR A 1 153 ? 2.480 -4.358 10.915 1.00 97.06 153 THR A C 1
ATOM 1280 O O . THR A 1 153 ? 2.687 -3.324 11.546 1.00 97.06 153 THR A O 1
ATOM 1283 N N . ARG A 1 154 ? 2.866 -5.559 11.364 1.00 97.50 154 ARG A N 1
ATOM 1284 C CA . ARG A 1 154 ? 3.612 -5.743 12.615 1.00 97.50 154 ARG A CA 1
ATOM 1285 C C . ARG A 1 154 ? 4.905 -4.930 12.599 1.00 97.50 154 ARG A C 1
ATOM 1287 O O . ARG A 1 154 ? 5.104 -4.101 13.480 1.00 97.50 154 ARG A O 1
ATOM 1294 N N . ARG A 1 155 ? 5.738 -5.108 11.569 1.00 96.94 155 ARG A N 1
ATOM 1295 C CA . ARG A 1 155 ? 7.022 -4.400 11.443 1.00 96.94 155 ARG A CA 1
ATOM 1296 C C . ARG A 1 155 ? 6.848 -2.884 11.362 1.00 96.94 155 ARG A C 1
ATOM 1298 O O . ARG A 1 155 ? 7.659 -2.153 11.915 1.00 96.94 155 ARG A O 1
ATOM 1305 N N . TYR A 1 156 ? 5.801 -2.413 10.684 1.00 97.25 156 TYR A N 1
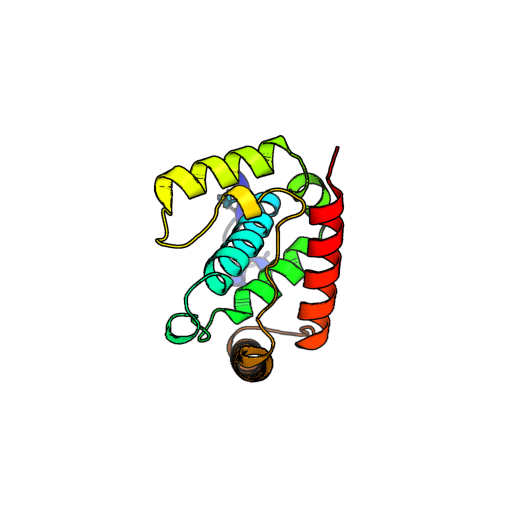ATOM 1306 C CA . TYR A 1 156 ? 5.454 -0.994 10.629 1.00 97.25 156 TYR A CA 1
ATOM 1307 C C . TYR A 1 156 ? 5.074 -0.463 12.015 1.00 97.25 156 TYR A C 1
ATOM 1309 O O . TYR A 1 156 ? 5.564 0.579 12.440 1.00 97.25 156 TYR A O 1
ATOM 1317 N N . ASN A 1 157 ? 4.236 -1.194 12.750 1.00 96.81 157 ASN A N 1
ATOM 1318 C CA . ASN A 1 157 ? 3.805 -0.796 14.087 1.00 96.81 157 ASN A CA 1
ATOM 1319 C C . ASN A 1 157 ? 4.935 -0.863 15.129 1.00 96.81 157 ASN A C 1
ATOM 1321 O O . ASN A 1 157 ? 4.884 -0.133 16.113 1.00 96.81 157 ASN A O 1
ATOM 1325 N N . GLU A 1 158 ? 5.973 -1.666 14.892 1.00 96.19 158 GLU A N 1
ATOM 1326 C CA . GLU A 1 158 ? 7.197 -1.735 15.704 1.00 96.19 158 GLU A CA 1
ATOM 1327 C C . GLU A 1 158 ? 8.167 -0.568 15.466 1.00 96.19 158 GLU A C 1
ATOM 1329 O O . GLU A 1 158 ? 9.124 -0.411 16.221 1.00 96.19 158 GLU A O 1
ATOM 1334 N N . LEU A 1 159 ? 7.923 0.299 14.473 1.00 92.94 159 LEU A N 1
ATOM 1335 C CA . LEU A 1 159 ? 8.769 1.470 14.205 1.00 92.94 159 LEU A CA 1
ATOM 1336 C C . LEU A 1 159 ? 8.772 2.499 15.350 1.00 92.94 159 LEU A C 1
ATOM 1338 O O . LEU A 1 159 ? 9.405 3.543 15.199 1.00 92.94 159 LEU A O 1
ATOM 1342 N N . THR A 1 160 ? 8.079 2.247 16.467 1.00 71.62 160 THR A N 1
ATOM 1343 C CA . THR A 1 160 ? 8.059 3.076 17.680 1.00 71.62 160 THR A CA 1
ATOM 1344 C C . THR A 1 160 ? 9.468 3.325 18.224 1.00 71.62 160 THR A C 1
ATOM 1346 O O . THR A 1 160 ? 10.237 2.395 18.455 1.00 71.62 160 THR A O 1
ATOM 1349 N N . GLY A 1 161 ? 9.782 4.605 18.419 1.00 54.59 161 GLY A N 1
ATOM 1350 C CA . GLY A 1 161 ? 11.100 5.173 18.718 1.00 54.59 161 GLY A CA 1
ATOM 1351 C C . GLY A 1 161 ? 11.008 6.681 18.901 1.00 54.59 161 GLY A C 1
ATOM 1352 O O . GLY A 1 161 ? 10.299 7.319 18.089 1.00 54.59 161 GLY A O 1
#

Radius of gyration: 17.9 Å; Cα contacts (8 Å, |Δi|>4): 179; chains: 1; bounding box: 38×35×56 Å

Nearest PDB structures (foldseek):
  4d1k-assembly1_D  TM=2.133E-01  e=6.517E+00  Human immunodeficiency virus 1
  5bu2-assembly4_D  TM=2.117E-01  e=6.178E+00  Legionella pneumophila subsp. pneumophila ATCC 43290

Solvent-accessible surface area (backbone atoms only — not comparable to full-atom values): 9419 Å² total; per-residue (Å²): 134,74,63,46,77,42,76,48,61,51,71,66,22,66,75,39,64,88,43,94,84,36,55,74,68,46,72,43,83,35,74,36,63,27,58,52,39,52,52,42,45,48,51,37,25,52,44,68,53,42,59,81,95,68,48,81,48,87,78,52,39,54,45,48,52,54,37,48,62,42,60,76,39,90,42,37,72,64,40,69,34,64,71,60,46,52,51,52,49,56,51,40,59,73,72,59,71,52,90,77,54,69,68,72,34,67,41,62,66,52,54,56,55,68,77,56,79,96,43,44,69,58,36,46,53,37,34,52,55,45,46,76,76,72,53,83,78,90,74,79,55,69,67,54,36,51,53,49,52,49,52,52,40,51,56,51,27,61,66,67,128

Sequence (161 aa):
EPFTRRPVRSWVGEVFPEESFADKAFAIPCVNPERTLLEKLFLLHEEFQRPKDKIRVARLSRHLYDIWRIGASEYLPKAFERPLIAEIIAHRERFNNLKGVDYGQLFPPGLNPLPPAHLLEDWQKDYKTMRQNMIYGESPEFDDLLRLVEDLTRRYNELTG